Protein AF-A0A2M9P2Y8-F1 (afdb_monomer)

Foldseek 3Di:
DQDDPVSPDDDDDDPDDDDPVRLVVVQVVCCVPPVDGDDDDDDDVVNQVVLVVVLVVVLVVVLVVVLVCLPVVDDPVVSVVVNVVVVVVVVVVVVVCVVVVPDDGSVNSVVD

Radius of gyration: 21.97 Å; Cα contacts (8 Å, |Δi|>4): 45; chains: 1; bounding box: 39×34×61 Å

Mean predicted aligned error: 11.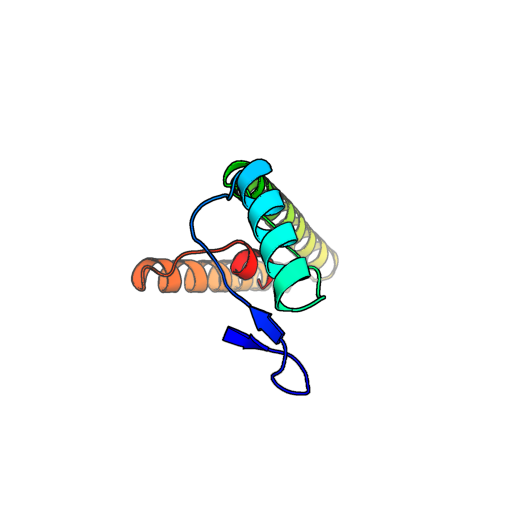19 Å

Secondary structure (DSSP, 8-state):
-EESTTS-EE----SSPPPHHHHHHHHHHHHHHHS---------HHHHHHHHHHHHHHHHHHHHHHHHHHHHHS-HHHHHHHHHHHHHHHHHHHHHHHHTT----HHHHHH-

Solvent-accessible surface area (backbone atoms only — not comparable to full-atom values): 6810 Å² total; per-residue (Å²): 86,72,39,67,100,79,60,79,40,78,51,84,87,73,98,64,83,74,50,74,67,55,52,49,55,51,37,51,53,36,34,73,77,66,73,46,80,76,89,82,84,82,84,52,72,68,57,54,54,50,50,46,51,52,49,53,51,51,49,54,53,51,53,52,49,52,51,52,50,43,50,74,74,37,61,70,84,58,27,54,60,51,53,54,50,54,52,50,55,54,50,52,53,52,50,53,36,60,74,69,66,53,83,86,48,64,68,56,64,71,72,102

pLDDT: mean 77.77, std 9.03, range [48.44, 92.75]

Structure (mmCIF, N/CA/C/O backbone):
data_AF-A0A2M9P2Y8-F1
#
_entry.id   AF-A0A2M9P2Y8-F1
#
loop_
_atom_site.group_PDB
_atom_site.id
_atom_site.type_symbol
_atom_site.label_atom_id
_atom_site.label_alt_id
_atom_site.label_comp_id
_atom_site.label_asym_id
_atom_site.label_entity_id
_atom_site.label_seq_id
_atom_site.pdbx_PDB_ins_code
_atom_site.Cartn_x
_atom_site.Cartn_y
_atom_site.Cartn_z
_atom_site.occupancy
_atom_site.B_iso_or_equiv
_atom_site.auth_seq_id
_atom_site.auth_comp_id
_atom_site.auth_asym_id
_atom_site.auth_atom_id
_atom_site.pdbx_PDB_model_num
ATOM 1 N N . ARG A 1 1 ? -16.430 -12.793 16.274 1.00 48.44 1 ARG A N 1
ATOM 2 C CA . ARG A 1 1 ? -15.826 -13.995 15.650 1.00 48.44 1 ARG A CA 1
ATOM 3 C C . ARG A 1 1 ? -15.064 -14.747 16.729 1.00 48.44 1 ARG A C 1
ATOM 5 O O . ARG A 1 1 ? -14.365 -14.089 17.486 1.00 48.44 1 ARG A O 1
ATOM 12 N N . LEU A 1 2 ? -15.230 -16.065 16.834 1.00 65.75 2 LEU A N 1
ATOM 13 C CA . LEU A 1 2 ? -14.393 -16.892 17.709 1.00 65.75 2 LEU A CA 1
ATOM 14 C C . LEU A 1 2 ? -13.013 -17.057 17.044 1.00 65.75 2 LEU A C 1
ATOM 16 O O . LEU A 1 2 ? -12.937 -17.151 15.819 1.00 65.75 2 LEU A O 1
ATOM 20 N N . ALA A 1 3 ? -11.941 -16.973 17.822 1.00 59.50 3 ALA A N 1
ATOM 21 C CA . ALA A 1 3 ? -10.549 -16.982 17.388 1.00 59.50 3 ALA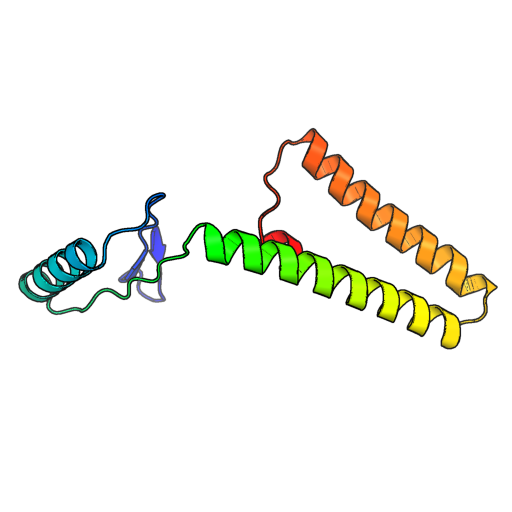 A CA 1
ATOM 22 C C . ALA A 1 3 ? -9.673 -17.702 18.436 1.00 59.50 3 ALA A C 1
ATOM 24 O O . ALA A 1 3 ? -10.064 -17.852 19.592 1.00 59.50 3 ALA A O 1
ATOM 25 N N . GLY A 1 4 ? -8.469 -18.130 18.046 1.00 59.88 4 GLY A N 1
ATOM 26 C CA . GLY A 1 4 ? -7.522 -18.824 18.929 1.00 59.88 4 GLY A CA 1
ATOM 27 C C . GLY A 1 4 ? -7.567 -20.353 18.818 1.00 59.88 4 GLY A C 1
ATOM 28 O O . GLY A 1 4 ? -8.557 -20.930 18.377 1.00 59.88 4 GLY A O 1
ATOM 29 N N . GLN A 1 5 ? -6.465 -20.990 19.222 1.00 57.03 5 GLN A N 1
ATOM 30 C CA . GLN A 1 5 ? -6.137 -22.404 18.981 1.00 57.03 5 GLN A CA 1
ATOM 31 C C . GLN A 1 5 ? -7.141 -23.408 19.593 1.00 57.03 5 GLN A C 1
ATOM 33 O O . GLN A 1 5 ? -7.244 -24.522 19.095 1.00 57.03 5 GLN A O 1
ATOM 38 N N . ASP A 1 6 ? -7.947 -22.972 20.572 1.00 70.19 6 ASP A N 1
ATOM 39 C CA . ASP A 1 6 ? -9.011 -23.756 21.227 1.00 70.19 6 ASP A CA 1
ATOM 40 C C . ASP A 1 6 ? -10.422 -23.149 21.070 1.00 70.19 6 ASP A C 1
ATOM 42 O O . ASP A 1 6 ? -11.345 -23.518 21.794 1.00 70.19 6 ASP A O 1
ATOM 46 N N . ASN A 1 7 ? -10.617 -22.176 20.168 1.00 60.31 7 ASN A N 1
ATOM 47 C CA . ASN A 1 7 ? -11.902 -21.485 19.952 1.00 60.31 7 ASN A CA 1
ATOM 48 C C . ASN A 1 7 ? -12.468 -20.737 21.187 1.00 60.31 7 ASN A C 1
ATOM 50 O O . ASN A 1 7 ? -13.646 -20.379 21.216 1.00 60.31 7 ASN A O 1
ATOM 54 N N . LYS A 1 8 ? -11.635 -20.486 22.207 1.00 66.88 8 LYS A N 1
ATOM 55 C CA . LYS A 1 8 ? -12.019 -19.835 23.474 1.00 66.88 8 LYS A CA 1
ATOM 56 C C . LYS A 1 8 ? -11.914 -18.307 23.469 1.00 66.88 8 LYS A C 1
ATO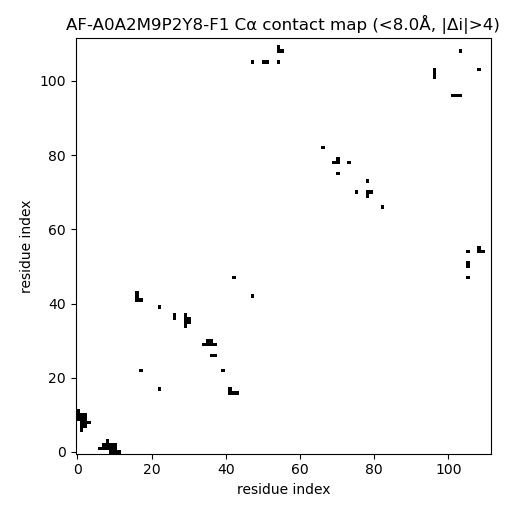M 58 O O . LYS A 1 8 ? -12.383 -17.686 24.417 1.00 66.88 8 LYS A O 1
ATOM 63 N N . ASN A 1 9 ? -11.346 -17.684 22.432 1.00 64.31 9 ASN A N 1
ATOM 64 C CA . ASN A 1 9 ? -11.243 -16.224 22.377 1.00 64.31 9 ASN A CA 1
ATOM 65 C C . ASN A 1 9 ? -12.348 -15.673 21.475 1.00 64.31 9 ASN A C 1
ATOM 67 O O . ASN A 1 9 ? -12.520 -16.120 20.345 1.00 64.31 9 ASN A O 1
ATOM 71 N N . ALA A 1 10 ? -13.095 -14.676 21.940 1.00 68.81 10 ALA A N 1
ATOM 72 C CA . ALA A 1 10 ? -14.097 -13.988 21.135 1.00 68.81 10 ALA A CA 1
ATOM 73 C C . ALA A 1 10 ? -13.588 -12.592 20.754 1.00 68.81 10 ALA A C 1
ATOM 75 O O . ALA A 1 10 ? -13.262 -11.781 21.613 1.00 68.81 10 ALA A O 1
ATOM 76 N N . VAL A 1 11 ? -13.528 -12.304 19.453 1.00 71.00 11 VAL A N 1
ATOM 77 C CA . VAL A 1 11 ? -13.173 -10.986 18.910 1.00 71.00 11 VAL A CA 1
ATOM 78 C C . VAL A 1 11 ? -14.440 -10.289 18.431 1.00 71.00 11 VAL A C 1
ATOM 80 O O . VAL A 1 11 ? -15.121 -10.773 17.519 1.00 71.00 11 VAL A O 1
ATOM 83 N N . VAL A 1 12 ? -14.748 -9.141 19.024 1.00 71.81 12 VAL A N 1
ATOM 84 C CA . VAL A 1 12 ? -15.888 -8.290 18.662 1.00 71.81 12 VAL A CA 1
ATOM 85 C C . VAL A 1 12 ? -15.343 -6.970 18.120 1.00 71.81 12 VAL A C 1
ATOM 87 O O . VAL A 1 12 ? -14.463 -6.372 18.728 1.00 71.81 12 VAL A O 1
ATOM 90 N N . ARG A 1 13 ? -15.830 -6.535 16.950 1.00 70.06 13 ARG A N 1
ATOM 91 C CA . ARG A 1 13 ? -15.423 -5.278 16.305 1.00 70.06 13 ARG A CA 1
ATOM 92 C C . ARG A 1 13 ? -16.635 -4.359 16.229 1.00 70.06 13 ARG A C 1
ATOM 94 O O . ARG A 1 13 ? -17.623 -4.715 15.593 1.00 70.06 13 ARG A O 1
ATOM 101 N N . THR A 1 14 ? -16.556 -3.206 16.880 1.00 72.81 14 THR A N 1
ATOM 102 C CA . THR A 1 14 ? -17.585 -2.162 16.855 1.00 72.81 14 THR A CA 1
ATOM 103 C C . THR A 1 14 ? -17.153 -1.035 15.918 1.00 72.81 14 THR A C 1
ATOM 105 O O . THR A 1 14 ? -15.962 -0.798 15.722 1.00 72.81 14 THR A O 1
ATOM 108 N N . VAL A 1 15 ? -18.122 -0.365 15.292 1.00 65.44 15 VAL A N 1
ATOM 109 C CA . VAL A 1 15 ? -17.865 0.704 14.304 1.00 65.44 15 VAL A CA 1
ATOM 110 C C . VAL A 1 15 ? -17.671 2.077 14.975 1.00 65.44 15 VAL A C 1
ATOM 112 O O . VAL A 1 15 ? -17.205 3.015 14.338 1.00 65.44 15 VAL A O 1
ATOM 115 N N . GLY A 1 16 ? -18.003 2.193 16.267 1.00 64.25 16 GLY A N 1
ATOM 116 C CA . GLY A 1 16 ? -17.822 3.393 17.087 1.00 64.25 16 GLY A CA 1
ATOM 117 C C . GLY A 1 16 ? -16.651 3.263 18.063 1.00 64.25 16 GLY A C 1
ATOM 118 O O . GLY A 1 16 ? -16.338 2.164 18.529 1.00 64.25 16 GLY A O 1
ATOM 119 N N . VAL A 1 17 ? -16.012 4.394 18.371 1.00 64.75 17 VAL A N 1
ATOM 120 C CA . VAL A 1 17 ? -14.994 4.482 19.425 1.00 64.75 17 VAL A CA 1
ATOM 121 C C . VAL A 1 17 ? -15.720 4.475 20.768 1.00 64.75 17 VAL A C 1
ATOM 123 O O . VAL A 1 17 ? -16.513 5.377 21.018 1.00 64.75 17 VAL A O 1
ATOM 126 N N . LEU A 1 18 ? -15.468 3.463 21.601 1.00 68.38 18 LEU A N 1
ATOM 127 C CA . LEU A 1 18 ? -15.942 3.466 22.986 1.00 68.38 18 LEU A CA 1
ATOM 128 C C . LEU A 1 18 ? -15.152 4.508 23.777 1.00 68.38 18 LEU A C 1
ATOM 130 O O . LEU A 1 18 ? -13.923 4.579 23.646 1.00 68.38 18 LEU A O 1
ATOM 134 N N . ASP A 1 19 ? -15.841 5.294 24.599 1.00 71.00 19 ASP A N 1
ATOM 135 C CA . ASP A 1 19 ? -15.168 6.254 25.472 1.00 71.00 19 ASP A CA 1
ATOM 136 C C . ASP A 1 19 ? -14.374 5.519 26.566 1.00 71.00 19 ASP A C 1
ATOM 138 O O . ASP A 1 19 ? -14.657 4.369 26.916 1.00 71.00 19 ASP A O 1
ATOM 142 N N . LYS A 1 20 ? -13.359 6.170 27.140 1.00 69.75 20 LYS A N 1
ATOM 143 C CA . LYS A 1 20 ? -12.513 5.565 28.182 1.00 69.75 20 LYS A CA 1
ATOM 144 C C . LYS A 1 20 ? -13.336 5.096 29.386 1.00 69.75 20 LYS A C 1
ATOM 146 O O . LYS A 1 20 ? -12.983 4.093 30.000 1.00 69.75 20 LYS A O 1
ATOM 151 N N .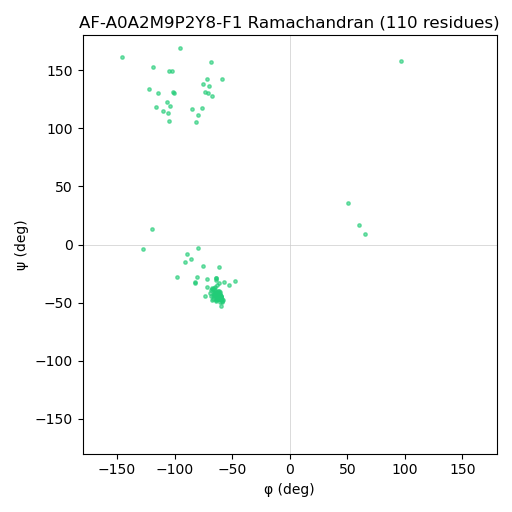 GLN A 1 21 ? -14.426 5.794 29.696 1.00 69.56 21 GLN A N 1
ATOM 152 C CA . GLN A 1 21 ? -15.369 5.453 30.756 1.00 69.56 21 GLN A CA 1
ATOM 153 C C . GLN A 1 21 ? -16.168 4.188 30.413 1.00 69.56 21 GLN A C 1
ATOM 155 O O . GLN A 1 21 ? -16.303 3.315 31.263 1.00 69.56 21 GLN A O 1
ATOM 160 N N . GLU A 1 22 ? -16.626 4.031 29.168 1.00 70.75 22 GLU A N 1
ATOM 161 C CA . GLU A 1 22 ? -17.323 2.815 28.724 1.00 70.75 22 GLU A CA 1
ATOM 162 C C . GLU A 1 22 ? -16.385 1.607 28.707 1.00 70.75 22 GLU A C 1
ATOM 164 O O . GLU A 1 22 ? -16.777 0.520 29.116 1.00 70.75 22 GLU A O 1
ATOM 169 N N . ILE A 1 23 ? -15.124 1.794 28.301 1.00 74.00 23 ILE A N 1
ATOM 170 C CA . ILE A 1 23 ? -14.107 0.735 28.343 1.00 74.00 23 ILE A CA 1
ATOM 171 C C . ILE A 1 23 ? -13.810 0.320 29.789 1.00 74.00 23 ILE A C 1
ATOM 173 O O . ILE A 1 23 ? -13.584 -0.862 30.035 1.00 74.00 23 ILE A O 1
ATOM 177 N N . ALA A 1 24 ? -13.810 1.258 30.741 1.00 73.12 24 ALA A N 1
ATOM 178 C CA . ALA A 1 24 ? -13.616 0.955 32.158 1.00 73.12 24 ALA A CA 1
ATOM 179 C C . ALA A 1 24 ? -14.794 0.150 32.728 1.00 73.12 24 ALA A C 1
ATOM 181 O O . ALA A 1 24 ? -14.570 -0.915 33.293 1.00 73.12 24 ALA A O 1
ATOM 182 N N . VAL A 1 25 ? -16.035 0.580 32.471 1.00 76.75 25 VAL A N 1
ATOM 183 C CA . VAL A 1 25 ? -17.244 -0.159 32.878 1.00 76.75 25 VAL A CA 1
ATOM 184 C C . VAL A 1 25 ? -17.286 -1.551 32.242 1.00 76.75 25 VAL A C 1
ATOM 186 O O . VAL A 1 25 ? -17.610 -2.527 32.911 1.00 76.75 25 VAL A O 1
ATOM 189 N N . LEU A 1 26 ? -16.911 -1.669 30.963 1.00 75.44 26 LEU A N 1
ATOM 190 C CA . LEU A 1 26 ? -16.859 -2.953 30.268 1.00 75.44 26 LEU A CA 1
ATOM 191 C C . LEU A 1 26 ? -15.778 -3.869 30.858 1.00 75.44 26 LEU A C 1
ATOM 193 O O . LEU A 1 26 ? -16.004 -5.065 31.012 1.00 75.44 26 LEU A O 1
ATOM 197 N N . LYS A 1 27 ? -14.606 -3.324 31.201 1.00 75.44 27 LYS A N 1
ATOM 198 C CA . LYS A 1 27 ? -13.533 -4.086 31.849 1.00 75.44 27 LYS A CA 1
ATOM 199 C C . LYS A 1 27 ? -13.932 -4.555 33.242 1.00 75.44 27 LYS A C 1
ATOM 201 O O . LYS A 1 27 ? -13.660 -5.709 33.554 1.00 75.44 27 LYS A O 1
ATOM 206 N N . ASP A 1 28 ? -14.587 -3.711 34.031 1.00 77.50 28 ASP A N 1
ATOM 207 C CA . ASP A 1 28 ? -15.033 -4.063 35.380 1.00 77.50 28 ASP A CA 1
ATOM 208 C C . ASP A 1 28 ? -16.120 -5.146 35.335 1.00 77.50 28 ASP A C 1
ATOM 210 O O . ASP A 1 28 ? -15.962 -6.179 35.981 1.00 77.50 28 ASP A O 1
ATOM 214 N N . HIS A 1 29 ? -17.132 -5.005 34.467 1.00 75.75 29 HIS A N 1
ATOM 215 C CA . HIS A 1 29 ? -18.162 -6.035 34.275 1.00 75.75 29 HIS A CA 1
ATOM 216 C C . HIS A 1 29 ? -17.585 -7.380 33.806 1.00 75.75 29 HIS A C 1
ATOM 218 O O . HIS A 1 29 ? -17.952 -8.430 34.328 1.00 75.75 29 HIS A O 1
ATOM 224 N N . PHE A 1 30 ? -16.658 -7.382 32.841 1.00 74.31 30 PHE A N 1
ATOM 225 C CA . PHE A 1 30 ? -16.052 -8.632 32.362 1.00 74.31 30 PHE A CA 1
ATOM 226 C C . PHE A 1 30 ? -15.090 -9.260 33.377 1.00 74.31 30 PHE A C 1
ATOM 228 O O . PHE A 1 30 ? -14.947 -10.484 33.415 1.00 74.31 30 PHE A O 1
ATOM 235 N N . LYS A 1 31 ? -14.443 -8.447 34.215 1.00 75.25 31 LYS A N 1
ATOM 236 C CA . LYS A 1 31 ? -13.587 -8.929 35.300 1.00 75.25 31 LYS A CA 1
ATOM 237 C C . LYS A 1 31 ? -14.408 -9.546 36.430 1.00 75.25 31 LYS A C 1
ATOM 239 O O . LYS A 1 31 ? -13.970 -10.545 36.992 1.00 75.25 31 LYS A O 1
ATOM 244 N N . GLU A 1 32 ? -15.583 -8.995 36.722 1.00 74.19 32 GLU A N 1
ATOM 245 C CA . GLU A 1 32 ? -16.496 -9.502 37.750 1.00 74.19 32 GLU A CA 1
ATOM 246 C C . GLU A 1 32 ? -17.204 -10.797 37.314 1.00 74.19 32 GLU A C 1
ATOM 248 O O . GLU A 1 32 ? -17.200 -11.769 38.067 1.00 74.19 32 GLU A O 1
ATOM 253 N N . ASP A 1 33 ? -17.706 -10.866 36.075 1.00 74.44 33 ASP A N 1
ATOM 254 C CA . ASP A 1 33 ? -18.446 -12.040 35.585 1.00 74.44 33 ASP A CA 1
ATOM 255 C C . ASP A 1 33 ? -17.545 -13.187 35.085 1.00 74.44 33 ASP A C 1
ATOM 257 O O . ASP A 1 33 ? -17.914 -14.358 35.187 1.00 74.44 33 ASP A O 1
ATOM 261 N N . TYR A 1 34 ? -16.365 -12.880 34.525 1.00 71.44 34 TYR A N 1
ATOM 262 C CA . TYR A 1 34 ? -15.516 -13.872 33.842 1.00 71.44 34 TYR A CA 1
ATOM 263 C C . TYR A 1 34 ? -14.062 -13.924 34.337 1.00 71.44 34 TYR A C 1
ATOM 265 O O . TYR A 1 34 ? -13.298 -14.774 33.873 1.00 71.44 34 TYR A O 1
ATOM 273 N N . GLY A 1 35 ? -13.645 -13.047 35.258 1.00 71.94 35 GLY A N 1
ATOM 274 C CA . GLY A 1 35 ? -12.290 -13.050 35.830 1.00 71.94 35 GLY A CA 1
ATOM 275 C C . GLY A 1 35 ? -11.162 -12.729 34.839 1.00 71.94 35 GLY A C 1
ATOM 276 O O . GLY A 1 35 ? -9.989 -12.887 35.178 1.00 71.94 35 GLY A O 1
ATOM 277 N N . ALA A 1 36 ? -11.489 -12.292 33.618 1.00 68.44 36 ALA A N 1
ATOM 278 C CA . ALA A 1 36 ? -10.538 -12.050 32.537 1.00 68.44 36 ALA A CA 1
ATOM 279 C C . ALA A 1 36 ? -10.629 -10.600 32.047 1.00 68.44 36 ALA A C 1
ATOM 281 O O . ALA A 1 36 ? -11.718 -10.089 31.796 1.00 68.44 36 ALA A O 1
ATOM 282 N N . GLU A 1 37 ? -9.482 -9.937 31.875 1.00 70.44 37 GLU A N 1
ATOM 283 C CA . GLU A 1 37 ? -9.438 -8.560 31.377 1.00 70.44 37 GLU A CA 1
ATOM 284 C C . GLU A 1 37 ? -9.478 -8.530 29.837 1.00 70.44 37 GLU A C 1
ATOM 286 O O . GLU A 1 37 ? -8.546 -9.017 29.186 1.00 70.44 37 GLU A O 1
ATOM 291 N N . PRO A 1 38 ? -10.519 -7.944 29.214 1.00 69.81 38 PRO A N 1
ATOM 292 C CA . PRO A 1 38 ? -10.583 -7.834 27.765 1.00 69.81 38 PRO A CA 1
ATOM 293 C C . PRO A 1 38 ? -9.561 -6.809 27.248 1.00 69.81 38 PRO A C 1
ATOM 295 O O . PRO A 1 38 ? -9.487 -5.666 27.715 1.00 69.81 38 PRO A O 1
ATOM 298 N N . ASN A 1 39 ? -8.781 -7.206 26.238 1.00 71.12 39 ASN A N 1
ATOM 299 C CA . ASN A 1 39 ? -7.889 -6.295 25.529 1.00 71.12 39 ASN A CA 1
ATOM 300 C C . ASN A 1 39 ? -8.697 -5.484 24.507 1.00 71.12 39 ASN A C 1
ATOM 302 O O . ASN A 1 39 ? -9.200 -6.024 23.521 1.00 71.12 39 ASN A O 1
ATOM 306 N N . VAL A 1 40 ? -8.824 -4.183 24.763 1.00 69.00 40 VAL A N 1
ATOM 307 C CA . VAL A 1 40 ? -9.550 -3.247 23.904 1.00 69.00 40 VAL A CA 1
ATOM 308 C C . VAL A 1 40 ? -8.537 -2.386 23.163 1.00 69.00 40 VAL A C 1
ATOM 310 O O . VAL A 1 40 ? -7.832 -1.581 23.765 1.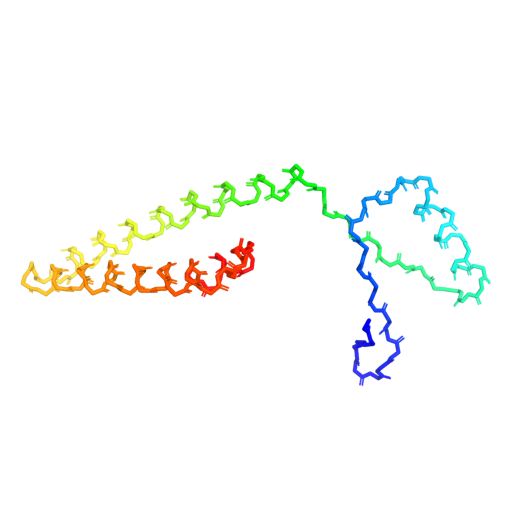00 69.00 40 VAL A O 1
ATOM 313 N N . SER A 1 41 ? -8.479 -2.557 21.845 1.00 68.69 41 SER A N 1
ATOM 314 C CA . SER A 1 41 ? -7.694 -1.715 20.942 1.00 68.69 41 SER A CA 1
ATOM 315 C C . SER A 1 41 ? -8.647 -0.880 20.095 1.00 68.69 41 SER A C 1
ATOM 317 O O . SER A 1 41 ? -9.422 -1.426 19.309 1.00 68.69 41 SER A O 1
ATOM 319 N N . THR A 1 42 ? -8.610 0.440 20.264 1.00 66.69 42 THR A N 1
ATOM 320 C CA . THR A 1 42 ? -9.431 1.380 19.497 1.00 66.69 42 THR A CA 1
ATOM 321 C C . THR A 1 42 ? -8.592 2.026 18.403 1.00 66.69 42 THR A C 1
ATOM 323 O O . THR A 1 42 ? -7.489 2.515 18.637 1.00 66.69 42 THR A O 1
ATOM 326 N N . VAL A 1 43 ? -9.125 2.034 17.184 1.00 70.12 43 VAL A N 1
ATOM 327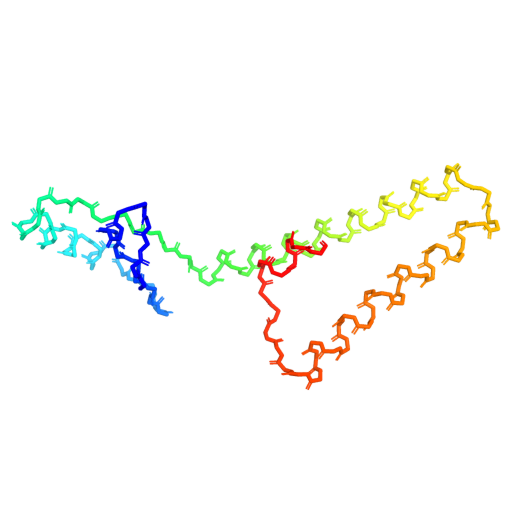 C CA . VAL A 1 43 ? -8.554 2.789 16.066 1.00 70.12 43 VAL A CA 1
ATOM 328 C C . VAL A 1 43 ? -9.418 4.012 15.825 1.00 70.12 43 VAL A C 1
ATOM 330 O O . VAL A 1 43 ? -10.537 3.916 15.327 1.00 70.12 43 VAL A O 1
ATOM 333 N N . SER A 1 44 ? -8.904 5.176 16.211 1.00 73.94 44 SER A N 1
ATOM 334 C CA . SER A 1 44 ? -9.594 6.439 15.969 1.00 73.94 44 SER A CA 1
ATOM 335 C C . SER A 1 44 ? -9.540 6.800 14.477 1.00 73.94 44 SER A C 1
ATOM 337 O O . SER A 1 44 ? -8.485 6.626 13.855 1.00 73.94 44 SER A O 1
ATOM 339 N N . PRO A 1 45 ? -10.609 7.381 13.898 1.00 73.56 45 PRO A N 1
ATOM 340 C CA . PRO A 1 45 ? -10.637 7.806 12.493 1.00 73.56 45 PRO A CA 1
ATOM 341 C C . PRO A 1 45 ? -9.458 8.710 12.102 1.00 73.56 45 PRO A C 1
ATOM 343 O O . PRO A 1 45 ? -8.921 8.605 11.001 1.00 73.56 45 PRO A O 1
ATOM 346 N N . THR A 1 46 ? -9.008 9.561 13.029 1.00 77.94 46 THR A N 1
ATOM 347 C CA . THR A 1 46 ? -7.841 10.437 12.856 1.00 77.94 46 THR A CA 1
ATOM 348 C C . THR A 1 46 ? -6.553 9.649 12.613 1.00 77.94 46 THR A C 1
ATOM 350 O O . THR A 1 46 ? -5.829 9.947 11.666 1.00 77.94 46 THR A O 1
ATOM 353 N N . VAL A 1 47 ? -6.304 8.605 13.412 1.00 80.31 47 VAL A N 1
ATOM 354 C CA . VAL A 1 47 ? -5.123 7.735 13.278 1.00 80.31 47 VAL A CA 1
ATOM 355 C C . VAL A 1 47 ? -5.208 6.930 11.983 1.00 80.31 47 VAL A C 1
ATOM 357 O O . VAL A 1 47 ? -4.210 6.785 11.287 1.00 80.31 47 VAL A O 1
ATOM 360 N N . GLY A 1 48 ? -6.408 6.474 11.604 1.00 78.69 48 GLY A N 1
ATOM 361 C CA . GLY A 1 48 ? -6.638 5.819 10.314 1.00 78.69 48 GLY A CA 1
ATOM 362 C C . GLY A 1 48 ? -6.287 6.717 9.123 1.00 78.69 48 GLY A C 1
ATOM 363 O O . GLY A 1 48 ? -5.595 6.285 8.204 1.00 78.69 48 GLY A O 1
ATOM 364 N N . LYS A 1 49 ? -6.693 7.993 9.156 1.00 81.75 49 LYS A N 1
ATOM 365 C CA . LYS A 1 49 ? -6.363 8.966 8.102 1.00 81.75 49 LYS A CA 1
ATOM 366 C C . LYS A 1 49 ? -4.862 9.253 8.026 1.00 81.75 49 LYS A C 1
ATOM 368 O O . LYS A 1 49 ? -4.318 9.392 6.932 1.00 81.75 49 LYS A O 1
ATOM 373 N N . GLU A 1 50 ? -4.197 9.341 9.172 1.00 85.88 50 GLU A N 1
ATOM 374 C CA . GLU A 1 50 ? -2.751 9.550 9.241 1.00 85.88 50 GLU A CA 1
ATOM 375 C C . GLU A 1 50 ? -1.970 8.329 8.735 1.00 85.88 50 GLU A C 1
ATOM 377 O O . GLU A 1 50 ? -1.074 8.479 7.906 1.00 85.88 50 GLU A O 1
ATOM 382 N N . LEU A 1 51 ? -2.373 7.119 9.134 1.00 85.69 5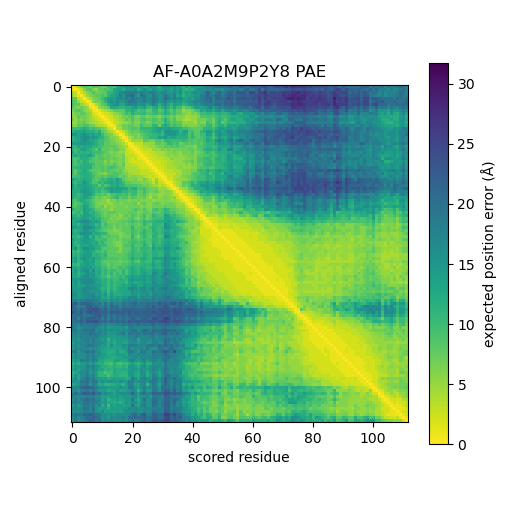1 LEU A N 1
ATOM 383 C CA . LEU A 1 51 ? -1.832 5.858 8.621 1.00 85.69 51 LEU A CA 1
ATOM 384 C C . LEU A 1 51 ? -1.988 5.750 7.105 1.00 85.69 51 LEU A C 1
ATOM 386 O O . LEU A 1 51 ? -1.013 5.453 6.422 1.00 85.69 51 LEU A O 1
ATOM 390 N N . ALA A 1 52 ? -3.175 6.040 6.568 1.00 82.75 52 ALA A N 1
ATOM 391 C CA . ALA A 1 52 ? -3.413 6.013 5.127 1.00 82.75 52 ALA A CA 1
ATOM 392 C C . ALA A 1 52 ? -2.506 7.007 4.383 1.00 82.75 52 ALA A C 1
ATOM 394 O O . ALA A 1 52 ? -1.888 6.660 3.378 1.00 82.75 52 ALA A O 1
ATOM 395 N N . LYS A 1 53 ? -2.363 8.233 4.903 1.00 87.75 53 LYS A N 1
ATOM 396 C CA . LYS A 1 53 ? -1.465 9.242 4.325 1.00 87.75 53 LYS A CA 1
ATOM 397 C C . LYS A 1 53 ? -0.008 8.772 4.339 1.00 87.75 53 LYS A C 1
ATOM 399 O O . LYS A 1 53 ? 0.678 8.887 3.326 1.00 87.75 53 LYS A O 1
ATOM 404 N N . ASN A 1 54 ? 0.455 8.235 5.464 1.00 89.00 54 ASN A N 1
ATOM 405 C CA . ASN A 1 54 ? 1.824 7.744 5.604 1.00 89.00 54 ASN A CA 1
ATOM 406 C C . ASN A 1 54 ? 2.084 6.528 4.708 1.00 89.00 54 ASN A C 1
ATOM 408 O O . ASN A 1 54 ? 3.149 6.448 4.103 1.00 89.00 54 ASN A O 1
ATOM 412 N N . ALA A 1 55 ? 1.105 5.635 4.558 1.00 86.75 55 ALA A N 1
ATOM 413 C CA . ALA A 1 55 ? 1.187 4.491 3.658 1.00 86.75 55 ALA A CA 1
ATOM 414 C C . ALA A 1 55 ? 1.342 4.932 2.194 1.00 86.75 55 ALA A C 1
ATOM 416 O O . ALA A 1 55 ? 2.219 4.430 1.500 1.00 86.75 55 ALA A O 1
ATOM 417 N N . ILE A 1 56 ? 0.576 5.933 1.742 1.00 86.62 56 ILE A N 1
ATOM 418 C CA . ILE A 1 56 ? 0.698 6.481 0.378 1.00 86.62 56 ILE A CA 1
ATOM 419 C C . ILE A 1 56 ? 2.087 7.093 0.143 1.00 86.62 56 ILE A C 1
ATOM 421 O O . ILE A 1 56 ? 2.689 6.890 -0.915 1.00 86.62 56 ILE A O 1
ATOM 425 N N . ILE A 1 57 ? 2.616 7.831 1.124 1.00 90.38 57 ILE A N 1
ATOM 426 C CA . ILE A 1 57 ? 3.960 8.420 1.037 1.00 90.38 57 ILE A CA 1
ATOM 427 C C . ILE A 1 57 ? 5.022 7.315 0.965 1.00 90.38 57 ILE A C 1
ATOM 429 O O . ILE A 1 57 ? 5.878 7.352 0.081 1.00 90.38 57 ILE A O 1
ATOM 433 N N . ALA A 1 58 ? 4.950 6.323 1.856 1.00 89.31 58 ALA A N 1
ATOM 434 C CA . ALA A 1 58 ? 5.887 5.203 1.892 1.00 89.31 58 ALA A CA 1
ATOM 435 C C . ALA A 1 58 ? 5.865 4.398 0.585 1.00 89.31 58 ALA A C 1
ATOM 437 O O . ALA A 1 58 ? 6.927 4.132 0.023 1.00 89.31 58 ALA A O 1
ATOM 438 N N . LEU A 1 59 ? 4.671 4.093 0.065 1.00 86.62 59 LEU A N 1
ATOM 439 C CA . LEU A 1 59 ? 4.481 3.402 -1.209 1.00 86.62 59 LEU A CA 1
ATOM 440 C C . LEU A 1 59 ? 5.129 4.179 -2.359 1.00 86.62 59 LEU A C 1
ATOM 442 O O . LEU A 1 59 ? 5.915 3.618 -3.113 1.00 86.62 59 LEU A O 1
ATOM 446 N N . THR A 1 60 ? 4.872 5.486 -2.449 1.00 87.50 60 THR A N 1
ATOM 447 C CA . THR A 1 60 ? 5.437 6.333 -3.513 1.00 87.50 60 THR A CA 1
ATOM 448 C C . THR A 1 60 ? 6.968 6.323 -3.485 1.00 87.50 60 THR A C 1
ATOM 450 O O . THR A 1 60 ? 7.612 6.169 -4.524 1.00 87.50 60 THR A O 1
ATOM 453 N N . ILE A 1 61 ? 7.565 6.451 -2.296 1.00 92.75 61 ILE A N 1
ATOM 454 C CA . ILE A 1 61 ? 9.024 6.418 -2.123 1.00 92.75 61 ILE A CA 1
ATOM 455 C C . ILE A 1 61 ? 9.583 5.039 -2.498 1.00 92.75 61 ILE A C 1
ATOM 457 O O . ILE A 1 61 ? 10.580 4.964 -3.217 1.00 92.75 61 ILE A O 1
ATOM 461 N N . ALA A 1 62 ? 8.938 3.955 -2.059 1.00 89.31 62 ALA A N 1
ATOM 462 C CA . ALA A 1 62 ? 9.349 2.591 -2.377 1.00 89.31 62 ALA A CA 1
ATOM 463 C C . ALA A 1 62 ? 9.285 2.313 -3.888 1.00 89.31 62 ALA A C 1
ATOM 465 O O . ALA A 1 62 ? 10.263 1.832 -4.461 1.00 89.31 62 ALA A O 1
ATOM 466 N N . SER A 1 63 ? 8.187 2.685 -4.556 1.00 85.62 63 SER A N 1
ATOM 467 C CA . SER A 1 63 ? 8.031 2.527 -6.006 1.00 85.62 63 SER A CA 1
ATOM 468 C C . SER A 1 63 ? 9.106 3.291 -6.782 1.00 85.62 63 SER A C 1
ATOM 470 O O . SER A 1 63 ? 9.729 2.727 -7.682 1.00 85.62 63 SER A O 1
ATOM 472 N N . LEU A 1 64 ? 9.384 4.547 -6.412 1.00 88.38 64 LEU A N 1
ATOM 473 C CA . LEU A 1 64 ? 10.466 5.324 -7.028 1.00 88.38 64 LEU A CA 1
ATOM 474 C C . LEU A 1 64 ? 11.839 4.684 -6.789 1.00 88.38 64 LEU A C 1
ATOM 476 O O . LEU A 1 64 ? 12.654 4.628 -7.709 1.00 88.38 64 LEU A O 1
ATOM 480 N N . GLY A 1 65 ? 12.084 4.161 -5.586 1.00 89.81 65 GLY A N 1
ATOM 481 C CA . GLY A 1 65 ? 13.309 3.435 -5.253 1.00 89.81 65 GLY A CA 1
ATOM 482 C C . GLY A 1 65 ? 13.516 2.190 -6.118 1.00 89.81 65 GLY A C 1
ATOM 483 O O . GLY A 1 65 ? 14.615 1.985 -6.632 1.00 89.81 65 GLY A O 1
ATOM 484 N N . ILE A 1 66 ? 12.462 1.399 -6.343 1.00 86.19 66 ILE A N 1
ATOM 485 C CA . ILE A 1 66 ? 12.501 0.216 -7.218 1.00 86.19 66 ILE A CA 1
ATOM 486 C C . ILE A 1 66 ? 12.803 0.628 -8.661 1.00 86.19 66 ILE A C 1
ATOM 488 O O . ILE A 1 66 ? 13.694 0.052 -9.284 1.00 86.19 66 ILE A O 1
ATOM 492 N N . ILE A 1 67 ? 12.117 1.651 -9.183 1.00 83.56 67 ILE A N 1
ATOM 493 C CA . ILE A 1 67 ? 12.347 2.159 -10.544 1.00 83.56 67 ILE A CA 1
ATOM 494 C C . ILE A 1 67 ? 13.798 2.620 -10.710 1.00 83.56 67 ILE A C 1
ATOM 496 O O . ILE A 1 67 ? 14.459 2.248 -11.683 1.00 83.56 67 ILE A O 1
ATOM 500 N N . LEU A 1 68 ? 14.317 3.395 -9.753 1.00 86.50 68 LEU A N 1
ATOM 501 C CA . LEU A 1 68 ? 15.693 3.886 -9.780 1.00 86.50 68 LEU A CA 1
ATOM 502 C C . LEU A 1 68 ? 16.698 2.725 -9.725 1.00 86.50 68 LEU A C 1
ATOM 504 O O . LEU A 1 68 ? 17.635 2.678 -10.520 1.00 86.50 68 LEU A O 1
ATOM 508 N N . TYR A 1 69 ? 16.475 1.760 -8.829 1.00 86.12 69 TYR A N 1
ATOM 509 C CA . TYR A 1 69 ? 17.319 0.575 -8.694 1.00 86.12 69 TYR A CA 1
ATOM 510 C C . TYR A 1 69 ? 17.373 -0.234 -9.993 1.00 86.12 69 TYR A C 1
ATOM 512 O O . TYR A 1 69 ? 18.461 -0.547 -10.477 1.00 86.12 69 TYR A O 1
ATOM 520 N N . VAL A 1 70 ? 16.214 -0.526 -10.591 1.00 82.19 70 VAL A N 1
ATOM 521 C CA . VAL A 1 70 ? 16.124 -1.260 -11.861 1.00 82.19 70 VAL A CA 1
ATOM 522 C C . VAL A 1 70 ? 16.821 -0.483 -12.979 1.00 82.19 70 VAL A C 1
ATOM 524 O O . VAL A 1 70 ? 17.560 -1.077 -13.761 1.00 82.19 70 VAL A O 1
ATOM 527 N N . SER A 1 71 ? 16.664 0.841 -13.015 1.00 79.62 71 SER A N 1
ATOM 528 C CA . SER A 1 71 ? 17.291 1.700 -14.027 1.00 79.62 71 SER A CA 1
ATOM 529 C C . SER A 1 71 ? 18.822 1.691 -13.964 1.00 79.62 71 SER A C 1
ATOM 531 O O . SER A 1 71 ? 19.473 1.759 -15.000 1.00 79.62 71 SER A O 1
ATOM 533 N N . ILE A 1 72 ? 19.411 1.591 -12.768 1.00 81.94 72 ILE A N 1
ATOM 534 C CA . ILE A 1 72 ? 20.873 1.514 -12.592 1.00 81.94 72 ILE A CA 1
ATOM 535 C C . ILE A 1 72 ? 21.379 0.079 -12.806 1.00 81.94 72 ILE A C 1
ATOM 537 O O . ILE A 1 72 ? 22.494 -0.135 -13.281 1.00 81.94 72 ILE A O 1
ATOM 541 N N . ARG A 1 73 ? 20.577 -0.925 -12.437 1.00 83.94 73 ARG A N 1
ATOM 542 C CA . ARG A 1 73 ? 20.979 -2.337 -12.446 1.00 83.94 73 ARG A CA 1
ATOM 543 C C . ARG A 1 73 ? 20.907 -2.992 -13.829 1.00 83.94 73 ARG A C 1
ATOM 545 O O . ARG A 1 73 ? 21.647 -3.957 -14.054 1.00 83.94 73 ARG A O 1
ATOM 552 N N . PHE A 1 74 ? 20.021 -2.519 -14.709 1.00 76.00 74 PHE A N 1
ATOM 553 C CA . PHE A 1 74 ? 19.739 -3.099 -16.026 1.00 76.00 74 PHE A CA 1
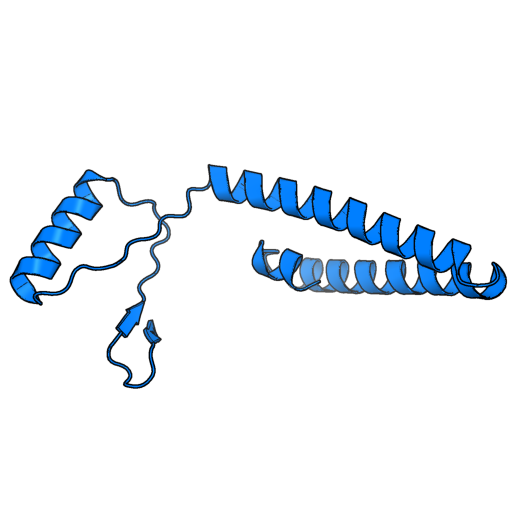ATOM 554 C C . PHE A 1 74 ? 20.053 -2.121 -17.165 1.00 76.00 74 PHE A C 1
ATOM 556 O O . PHE A 1 74 ? 19.954 -0.909 -17.007 1.00 76.00 74 PHE A O 1
ATOM 563 N N . GLU A 1 75 ? 20.388 -2.645 -18.349 1.00 76.50 75 GLU A N 1
ATOM 564 C CA . GLU A 1 75 ? 20.494 -1.816 -19.553 1.00 76.50 75 GLU A CA 1
ATOM 565 C C . GLU A 1 75 ? 19.159 -1.112 -19.838 1.00 76.50 75 GLU A C 1
ATOM 567 O O . GLU A 1 75 ? 18.090 -1.713 -19.704 1.00 76.50 75 GLU A O 1
ATOM 572 N N . TRP A 1 76 ? 19.213 0.140 -20.302 1.00 72.56 76 TRP A N 1
ATOM 573 C CA . TRP A 1 76 ? 18.042 0.980 -20.599 1.00 72.56 76 TRP A CA 1
ATOM 574 C C . TRP A 1 76 ? 16.955 0.278 -21.431 1.00 72.56 76 TRP A C 1
ATOM 576 O O . TRP A 1 76 ? 15.766 0.524 -21.234 1.00 72.56 76 TRP A O 1
ATOM 586 N N . ARG A 1 77 ? 17.347 -0.651 -22.316 1.00 76.56 77 ARG A N 1
ATOM 587 C CA . ARG A 1 77 ? 16.426 -1.472 -23.124 1.00 76.56 77 ARG A CA 1
ATOM 588 C C . ARG A 1 77 ? 15.534 -2.406 -22.301 1.00 76.56 77 ARG A C 1
ATOM 590 O O . ARG A 1 77 ? 14.439 -2.717 -22.750 1.00 76.56 77 ARG A O 1
ATOM 597 N N . MET A 1 78 ? 15.981 -2.852 -21.129 1.00 77.75 78 MET A N 1
ATOM 598 C CA . MET A 1 78 ? 15.216 -3.711 -20.216 1.00 77.75 78 MET A CA 1
ATOM 599 C C . MET A 1 78 ? 14.534 -2.914 -19.097 1.00 77.75 78 MET A C 1
ATOM 601 O O . MET A 1 78 ? 13.475 -3.317 -18.625 1.00 77.75 78 MET A O 1
ATOM 605 N N . ALA A 1 79 ? 15.096 -1.768 -18.702 1.00 77.31 79 ALA A N 1
ATOM 606 C CA . ALA A 1 79 ? 14.523 -0.928 -17.652 1.00 77.31 79 ALA A CA 1
ATOM 607 C C . ALA A 1 79 ? 13.170 -0.311 -18.058 1.00 77.31 79 ALA A C 1
ATOM 609 O O . ALA A 1 79 ? 12.212 -0.366 -17.293 1.00 77.31 79 ALA A O 1
ATOM 610 N N . VAL A 1 80 ? 13.053 0.220 -19.280 1.00 81.25 80 VAL A N 1
ATOM 611 C CA . VAL A 1 80 ? 11.810 0.852 -19.767 1.00 81.25 80 VAL A CA 1
ATOM 612 C C . VAL A 1 80 ? 10.607 -0.107 -19.780 1.00 81.25 80 VAL A C 1
ATOM 614 O O . VAL A 1 80 ? 9.586 0.240 -19.183 1.00 81.25 80 VAL A O 1
ATOM 617 N N . PRO A 1 81 ? 10.673 -1.308 -20.395 1.00 85.25 81 PRO A N 1
ATOM 618 C CA . PRO A 1 81 ? 9.542 -2.236 -20.372 1.00 85.25 81 PRO A CA 1
ATOM 619 C C . PRO A 1 81 ? 9.211 -2.735 -18.960 1.00 85.25 81 PRO A C 1
ATOM 621 O O . PRO A 1 81 ? 8.038 -2.960 -18.677 1.00 85.25 81 PRO A O 1
ATOM 624 N N . ALA A 1 82 ? 10.192 -2.842 -18.055 1.00 82.75 82 ALA A N 1
ATOM 625 C CA . ALA A 1 82 ? 9.934 -3.179 -16.655 1.00 82.75 82 ALA A CA 1
ATOM 626 C C . ALA A 1 82 ? 9.114 -2.089 -15.941 1.00 82.75 82 ALA A C 1
ATOM 628 O O . ALA A 1 82 ? 8.147 -2.400 -15.252 1.00 82.75 82 ALA A O 1
ATOM 629 N N . VAL A 1 83 ? 9.443 -0.809 -16.146 1.00 83.81 83 VAL A N 1
ATOM 630 C CA . VAL A 1 83 ? 8.664 0.305 -15.577 1.00 83.81 83 VAL A CA 1
ATOM 631 C C . VAL A 1 83 ? 7.251 0.346 -16.161 1.00 83.81 83 VAL A C 1
ATOM 633 O O . VAL A 1 83 ? 6.289 0.523 -15.418 1.00 83.81 83 VAL A O 1
ATOM 636 N N . VAL A 1 84 ? 7.099 0.142 -17.473 1.00 87.38 84 VAL A N 1
ATOM 637 C CA . VAL A 1 84 ? 5.773 0.107 -18.115 1.00 87.38 84 VAL A CA 1
ATOM 638 C C . VAL A 1 84 ? 4.933 -1.062 -17.595 1.00 87.38 84 VAL A C 1
ATOM 640 O O . VAL A 1 84 ? 3.750 -0.869 -17.328 1.00 87.38 84 VAL A O 1
ATOM 643 N N . ALA A 1 85 ? 5.531 -2.242 -17.398 1.00 88.25 85 ALA A N 1
ATOM 644 C CA . ALA A 1 85 ? 4.846 -3.392 -16.810 1.00 88.25 85 ALA A CA 1
ATOM 645 C C . ALA A 1 85 ? 4.355 -3.092 -15.383 1.00 88.25 85 ALA A C 1
ATOM 647 O O . ALA A 1 85 ? 3.191 -3.326 -15.081 1.00 88.25 85 ALA A O 1
ATOM 648 N N . LEU A 1 86 ? 5.193 -2.469 -14.545 1.00 85.62 86 LEU A N 1
ATOM 649 C CA . LEU A 1 86 ? 4.799 -2.068 -13.189 1.00 85.62 86 LEU A CA 1
ATOM 650 C C . LEU A 1 86 ? 3.641 -1.060 -13.184 1.00 85.62 86 LEU A C 1
ATOM 652 O O . LEU A 1 86 ? 2.718 -1.172 -12.378 1.00 85.62 86 LEU A O 1
ATOM 656 N N . ILE A 1 87 ? 3.667 -0.080 -14.091 1.00 87.25 87 ILE A N 1
ATOM 657 C CA . ILE A 1 87 ? 2.581 0.900 -14.226 1.00 87.25 87 ILE A CA 1
ATOM 658 C C . ILE A 1 87 ? 1.291 0.213 -14.690 1.00 87.25 87 ILE A C 1
ATOM 660 O O . ILE A 1 87 ? 0.218 0.515 -14.166 1.00 87.25 87 ILE A O 1
ATOM 664 N N . HIS A 1 88 ? 1.387 -0.708 -15.652 1.00 90.69 88 HIS A N 1
ATOM 665 C CA . HIS A 1 88 ? 0.247 -1.483 -16.132 1.00 90.69 88 HIS A CA 1
ATOM 666 C C . HIS A 1 88 ? -0.385 -2.306 -15.000 1.00 90.69 88 HIS A C 1
ATOM 668 O O . HIS A 1 88 ? -1.600 -2.243 -14.815 1.00 90.69 88 HIS A O 1
ATOM 674 N N . ASP A 1 89 ? 0.426 -3.008 -14.205 1.00 86.50 89 ASP A N 1
ATOM 675 C CA . ASP A 1 89 ? -0.050 -3.825 -13.085 1.00 86.50 89 ASP A CA 1
ATOM 676 C C . ASP A 1 89 ? -0.776 -2.974 -12.031 1.00 86.50 89 ASP A C 1
ATOM 678 O O . ASP A 1 89 ? -1.901 -3.298 -11.636 1.00 86.50 89 ASP A O 1
ATOM 682 N N . ALA A 1 90 ? -0.204 -1.827 -11.645 1.00 86.75 90 ALA A N 1
ATOM 683 C CA . ALA A 1 90 ? -0.847 -0.897 -10.715 1.00 86.75 90 ALA A CA 1
ATOM 684 C C . ALA A 1 90 ? -2.172 -0.338 -11.270 1.00 86.75 90 ALA A C 1
ATOM 686 O O . ALA A 1 90 ? -3.179 -0.281 -10.558 1.00 86.75 90 ALA A O 1
ATOM 687 N N . PHE A 1 91 ? -2.200 0.043 -12.551 1.00 90.31 91 PHE A N 1
ATOM 688 C CA . PHE A 1 91 ? -3.400 0.566 -13.204 1.00 90.31 91 PHE A CA 1
ATOM 689 C C . PHE A 1 91 ? -4.528 -0.470 -13.247 1.00 90.31 91 PHE A C 1
ATOM 691 O O . PHE A 1 91 ? -5.688 -0.139 -12.982 1.00 90.31 91 PHE A O 1
ATOM 698 N N . PHE A 1 92 ? -4.200 -1.727 -13.547 1.00 91.88 92 PHE A N 1
ATOM 699 C CA . PHE A 1 92 ? -5.182 -2.802 -13.638 1.00 91.88 92 PHE A CA 1
ATOM 700 C C . PHE A 1 92 ? -5.821 -3.096 -12.276 1.00 91.88 92 PHE A C 1
ATOM 702 O O . PHE A 1 92 ? -7.047 -3.196 -12.178 1.00 91.88 92 PHE A O 1
ATOM 709 N N . ILE A 1 93 ? -5.009 -3.143 -11.213 1.00 87.88 93 ILE A N 1
ATOM 710 C CA . ILE A 1 93 ? -5.492 -3.324 -9.839 1.00 87.88 93 ILE A CA 1
ATOM 711 C C . ILE A 1 93 ? -6.434 -2.179 -9.443 1.00 87.88 93 ILE A C 1
ATOM 713 O O . ILE A 1 93 ? -7.558 -2.434 -9.008 1.00 87.88 93 ILE A O 1
ATOM 717 N N . ILE A 1 94 ? -6.035 -0.920 -9.653 1.00 86.69 94 ILE A N 1
ATOM 718 C CA . ILE A 1 94 ? -6.872 0.246 -9.317 1.00 86.69 94 ILE A CA 1
ATOM 719 C C . ILE A 1 94 ? -8.192 0.219 -10.098 1.00 86.69 94 ILE A C 1
ATOM 721 O O . ILE A 1 94 ? -9.257 0.474 -9.533 1.00 86.69 94 ILE A O 1
ATOM 725 N N . THR A 1 95 ? -8.142 -0.123 -11.387 1.00 89.31 95 THR A N 1
ATOM 726 C CA . THR A 1 95 ? -9.324 -0.158 -12.258 1.00 89.31 95 THR A CA 1
ATOM 727 C C . THR A 1 95 ? -10.334 -1.207 -11.800 1.00 89.31 95 THR A C 1
ATOM 729 O O . THR A 1 95 ? -11.520 -0.901 -11.683 1.00 89.31 95 THR A O 1
ATOM 732 N N . ILE A 1 96 ? -9.884 -2.427 -11.493 1.00 90.81 96 ILE A N 1
ATOM 733 C CA . ILE A 1 96 ? -10.764 -3.501 -11.008 1.00 90.81 96 ILE A CA 1
ATOM 734 C C . ILE A 1 96 ? -11.404 -3.116 -9.674 1.00 90.81 96 ILE A C 1
ATOM 736 O O . ILE A 1 96 ? -12.614 -3.264 -9.508 1.00 90.81 96 ILE A O 1
ATOM 740 N N . PHE A 1 97 ? -10.615 -2.590 -8.736 1.00 85.50 97 PHE A N 1
ATOM 741 C CA . PHE A 1 97 ? -11.119 -2.184 -7.423 1.00 85.50 97 PHE A CA 1
ATOM 742 C C . PHE A 1 97 ? -12.139 -1.050 -7.533 1.00 85.50 97 PHE A C 1
ATOM 744 O O . PHE A 1 97 ? -13.185 -1.093 -6.883 1.00 85.50 97 PHE A O 1
ATOM 751 N N . SER A 1 98 ? -11.877 -0.078 -8.410 1.00 87.06 98 SER A N 1
ATOM 752 C CA . SER A 1 98 ? -12.802 1.018 -8.691 1.00 87.06 98 SER A CA 1
ATOM 753 C C . SER A 1 98 ? -14.113 0.517 -9.307 1.00 87.06 98 SER A C 1
ATOM 755 O O . SER A 1 98 ? -15.192 0.922 -8.872 1.00 87.06 98 SER A O 1
ATOM 757 N N . LEU A 1 99 ? -14.040 -0.413 -10.264 1.00 90.25 99 LEU A N 1
ATOM 758 C CA . LEU A 1 99 ? -15.212 -0.959 -10.953 1.00 90.25 99 LEU A CA 1
ATOM 759 C C . LEU A 1 99 ? -16.078 -1.818 -10.022 1.00 90.25 99 LEU A C 1
ATOM 761 O O . LEU A 1 99 ? -17.304 -1.717 -10.047 1.00 90.25 99 LEU A O 1
ATOM 765 N N . LEU A 1 100 ? -15.446 -2.611 -9.156 1.00 91.12 100 LEU A N 1
ATOM 766 C CA . LEU A 1 100 ? -16.123 -3.442 -8.158 1.00 91.12 100 LEU A CA 1
ATOM 767 C C . LEU A 1 100 ? -16.572 -2.658 -6.912 1.00 91.12 100 LEU A C 1
ATOM 769 O O . LEU A 1 100 ? -17.216 -3.239 -6.040 1.00 91.12 100 LEU A O 1
ATOM 773 N N . ARG A 1 101 ? -16.257 -1.354 -6.825 1.00 81.81 101 ARG A N 1
ATOM 774 C CA . ARG A 1 101 ? -16.502 -0.495 -5.650 1.00 81.81 101 ARG A CA 1
ATOM 775 C C . ARG A 1 101 ? -15.989 -1.117 -4.347 1.00 81.81 101 ARG A C 1
ATOM 777 O O . ARG A 1 101 ? -16.616 -0.974 -3.299 1.00 81.81 101 ARG A O 1
ATOM 784 N N . LEU A 1 102 ? -14.865 -1.826 -4.422 1.00 81.62 102 LEU A N 1
ATOM 785 C CA . LEU A 1 102 ? -14.214 -2.373 -3.238 1.00 81.62 102 LEU A CA 1
ATOM 786 C C . LEU A 1 102 ? -13.536 -1.230 -2.484 1.00 81.62 102 LEU A C 1
ATOM 788 O O . LEU A 1 102 ? -12.831 -0.416 -3.082 1.00 81.62 102 LEU A O 1
ATOM 792 N N . GLU A 1 103 ? -13.762 -1.161 -1.173 1.00 75.25 103 GLU A N 1
ATOM 793 C CA . GLU A 1 103 ? -13.070 -0.190 -0.331 1.00 75.25 103 GLU A CA 1
ATOM 794 C C . GLU A 1 103 ? -11.581 -0.527 -0.264 1.00 75.25 103 GLU A C 1
ATOM 796 O O . GLU A 1 103 ? -11.183 -1.649 0.053 1.00 75.25 103 GLU A O 1
ATOM 801 N N . VAL A 1 104 ? -10.756 0.472 -0.565 1.00 74.44 104 VAL A N 1
ATOM 802 C CA . VAL A 1 104 ? -9.309 0.399 -0.393 1.00 74.44 104 VAL A CA 1
ATOM 803 C C . VAL A 1 104 ? -9.014 0.691 1.073 1.00 74.44 104 VAL A C 1
ATOM 805 O O . VAL A 1 104 ? -9.114 1.837 1.514 1.00 74.44 104 VAL A O 1
ATOM 808 N N . ASP A 1 105 ? -8.677 -0.346 1.835 1.00 78.88 105 ASP A N 1
ATOM 809 C CA . ASP A 1 105 ? -8.266 -0.202 3.227 1.00 78.88 105 ASP A CA 1
ATOM 810 C C . ASP A 1 105 ? -6.733 -0.141 3.374 1.00 78.88 105 ASP A C 1
ATOM 812 O O . ASP A 1 105 ? -5.957 -0.358 2.441 1.00 78.88 105 ASP A O 1
ATOM 816 N N . ILE A 1 106 ? -6.273 0.207 4.575 1.00 74.38 106 ILE A N 1
ATOM 817 C CA . ILE A 1 106 ? -4.838 0.313 4.881 1.00 74.38 106 ILE A CA 1
ATOM 818 C C . ILE A 1 106 ? -4.154 -1.060 4.767 1.00 74.38 106 ILE A C 1
ATOM 820 O O . ILE A 1 106 ? -2.973 -1.138 4.439 1.00 74.38 106 ILE A O 1
ATOM 824 N N . THR A 1 107 ? -4.888 -2.147 5.017 1.00 76.19 107 THR A N 1
ATOM 825 C CA . THR A 1 107 ? -4.377 -3.516 4.898 1.00 76.19 107 THR A CA 1
ATOM 826 C C . THR A 1 107 ? -4.090 -3.872 3.443 1.00 76.19 107 THR A C 1
ATOM 828 O O . THR A 1 107 ? -3.076 -4.504 3.167 1.00 76.19 107 THR A O 1
ATOM 831 N N . PHE A 1 108 ? -4.918 -3.410 2.511 1.00 76.12 108 PHE A N 1
ATOM 832 C CA . PHE A 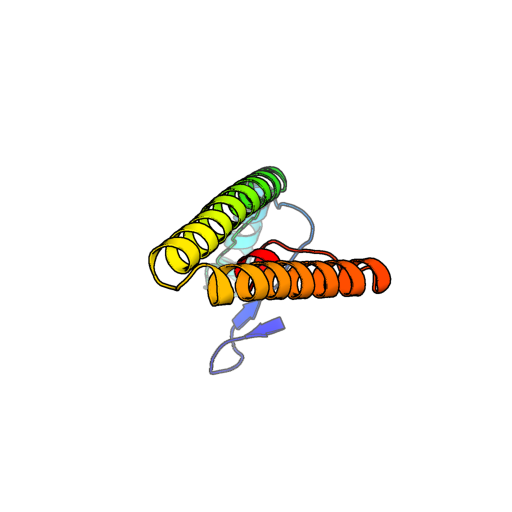1 108 ? -4.704 -3.553 1.082 1.00 76.12 108 PHE A CA 1
ATOM 833 C C . PHE A 1 108 ? -3.453 -2.802 0.622 1.00 76.12 108 PHE A C 1
ATOM 835 O O . PHE A 1 108 ? -2.612 -3.388 -0.050 1.00 76.12 108 PHE A O 1
ATOM 842 N N . ILE A 1 109 ? -3.291 -1.537 1.032 1.00 74.94 109 ILE A N 1
ATOM 843 C CA . ILE A 1 109 ? -2.101 -0.742 0.676 1.00 74.94 109 ILE A CA 1
ATOM 844 C C . ILE A 1 109 ? -0.824 -1.396 1.226 1.00 74.94 109 ILE A C 1
ATOM 846 O O . ILE A 1 109 ? 0.220 -1.313 0.596 1.00 74.94 109 ILE A O 1
ATOM 850 N N . ALA A 1 110 ? -0.899 -2.063 2.381 1.00 73.88 110 ALA A N 1
ATOM 851 C CA . ALA A 1 110 ? 0.231 -2.786 2.960 1.00 73.88 110 ALA A CA 1
ATOM 852 C C . ALA A 1 110 ? 0.546 -4.129 2.270 1.00 73.88 110 ALA A C 1
ATOM 854 O O . ALA A 1 110 ? 1.627 -4.672 2.486 1.00 73.88 110 ALA A O 1
ATOM 855 N N . ALA A 1 111 ? -0.393 -4.692 1.504 1.00 72.06 111 ALA A N 1
ATOM 856 C CA . ALA A 1 111 ? -0.228 -5.971 0.814 1.00 72.06 111 ALA A CA 1
ATOM 857 C C . ALA A 1 111 ? 0.344 -5.836 -0.611 1.00 72.06 111 ALA A C 1
ATOM 859 O O . ALA A 1 111 ? 0.752 -6.849 -1.182 1.00 72.06 111 ALA A O 1
ATOM 860 N N . VAL A 1 112 ? 0.339 -4.621 -1.173 1.00 63.00 112 VAL A N 1
ATOM 861 C CA . VAL A 1 112 ? 0.803 -4.281 -2.532 1.00 63.00 112 VAL A CA 1
ATOM 862 C C . VAL A 1 112 ? 2.196 -3.662 -2.509 1.00 63.00 112 VAL A C 1
ATOM 864 O O . VAL A 1 112 ? 2.498 -2.904 -1.562 1.00 63.00 112 VAL A O 1
#

Sequence (112 aa):
RLAGQDNKNAVVRTVGVLDKQEIAVLKDHFKEDYGAEPNVSTVSPTVGKELAKNAIIALTIASLGIILYVSIRFEWRMAVPAVVALIHDAFFIITIFSLLRLEVDITFIAAV